Protein AF-A0A3S5K050-F1 (afdb_monomer_lite)

pLDDT: mean 85.89, std 12.95, range [39.5, 97.56]

Sequence (83 aa):
MHPATGLPSLSLARPLTALHEHPRVDFLTDSPPYTQVGLETLRGRRQVTDEYLVTLAALAGVELATFDRALGASHPEQVTRLD

Structure (mmCIF, N/CA/C/O backbone):
data_AF-A0A3S5K050-F1
#
_entry.id   AF-A0A3S5K050-F1
#
loop_
_atom_site.group_PDB
_atom_site.id
_atom_site.type_symbol
_atom_site.label_atom_id
_atom_site.label_alt_id
_atom_site.label_comp_id
_atom_site.label_asym_id
_atom_site.label_entity_id
_atom_site.label_seq_id
_atom_site.pdbx_PDB_ins_code
_atom_site.Cartn_x
_atom_site.Cartn_y
_atom_site.Cartn_z
_atom_site.occupancy
_atom_site.B_iso_or_equiv
_atom_site.auth_seq_id
_atom_site.auth_comp_id
_atom_site.auth_asym_id
_atom_site.auth_atom_id
_atom_site.pdbx_PDB_model_num
ATOM 1 N N . MET A 1 1 ? 36.927 29.121 -3.263 1.00 39.50 1 MET A N 1
ATOM 2 C CA . MET A 1 1 ? 36.451 28.316 -4.408 1.00 39.50 1 MET A CA 1
ATOM 3 C C . MET A 1 1 ? 36.548 26.852 -4.000 1.00 39.50 1 MET A C 1
ATOM 5 O O . MET A 1 1 ? 37.642 26.310 -3.999 1.00 39.50 1 MET A O 1
ATOM 9 N N . HIS A 1 2 ? 35.453 26.271 -3.506 1.00 45.34 2 HIS A N 1
ATOM 10 C CA . HIS A 1 2 ? 35.403 24.884 -3.025 1.00 45.34 2 HIS A CA 1
ATOM 11 C C . HIS A 1 2 ? 34.821 24.015 -4.150 1.00 45.34 2 HIS A C 1
ATOM 13 O O . HIS A 1 2 ? 33.723 24.337 -4.609 1.00 45.34 2 HIS A O 1
ATOM 19 N N . PRO A 1 3 ? 35.502 22.961 -4.634 1.00 51.00 3 PRO A N 1
ATOM 20 C CA . PRO A 1 3 ? 34.891 22.052 -5.591 1.00 51.00 3 PRO A CA 1
ATOM 21 C C . PRO A 1 3 ? 33.817 21.231 -4.871 1.00 51.00 3 PRO A C 1
ATOM 23 O O . PRO A 1 3 ? 34.092 20.568 -3.872 1.00 51.00 3 PRO A O 1
ATOM 26 N N . ALA A 1 4 ? 32.582 21.302 -5.366 1.00 54.97 4 ALA A N 1
A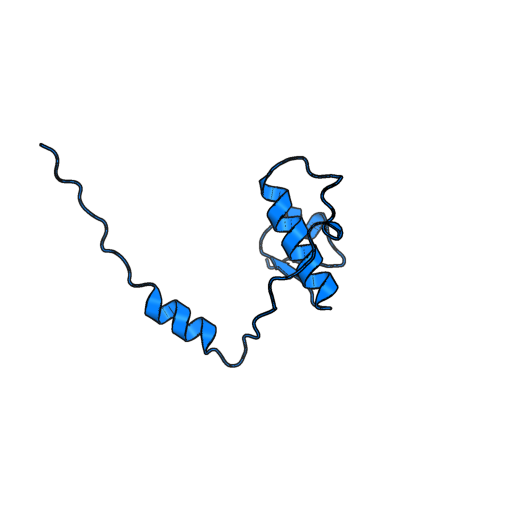TOM 27 C CA . ALA A 1 4 ? 31.541 20.356 -5.006 1.00 54.97 4 ALA A CA 1
ATOM 28 C C . ALA A 1 4 ? 31.929 19.000 -5.607 1.00 54.97 4 ALA A C 1
ATOM 30 O O . ALA A 1 4 ? 31.835 18.794 -6.816 1.00 54.97 4 ALA A O 1
ATOM 31 N N . THR A 1 5 ? 32.421 18.092 -4.770 1.00 61.84 5 THR A N 1
ATOM 32 C CA . THR A 1 5 ? 32.648 16.694 -5.136 1.00 61.84 5 THR A CA 1
ATOM 33 C C . THR A 1 5 ? 31.284 16.063 -5.412 1.00 61.84 5 THR A C 1
ATOM 35 O O . THR A 1 5 ? 30.581 15.658 -4.489 1.00 61.84 5 THR A O 1
ATOM 38 N N . GLY A 1 6 ? 30.861 16.055 -6.677 1.00 54.81 6 GLY A N 1
ATOM 39 C CA . GLY A 1 6 ? 29.645 15.371 -7.100 1.00 54.81 6 GLY A CA 1
ATOM 40 C C . GLY A 1 6 ? 29.786 13.881 -6.816 1.00 54.81 6 GLY A C 1
ATOM 41 O O . GLY A 1 6 ? 30.697 13.236 -7.333 1.00 54.81 6 GLY A O 1
ATOM 42 N N . LEU A 1 7 ? 28.907 13.335 -5.973 1.00 61.88 7 LEU A N 1
ATOM 43 C CA . LEU A 1 7 ? 28.752 11.888 -5.855 1.00 61.88 7 LEU A CA 1
ATOM 44 C C . LEU A 1 7 ? 28.487 11.323 -7.262 1.00 61.88 7 LEU A C 1
ATOM 46 O O . LEU A 1 7 ? 27.724 11.940 -8.013 1.00 61.88 7 LEU A O 1
ATOM 50 N N . PRO A 1 8 ? 29.093 10.187 -7.651 1.00 59.81 8 PRO A N 1
ATOM 51 C CA . PRO A 1 8 ? 28.798 9.573 -8.937 1.00 59.81 8 PRO A CA 1
ATOM 52 C C . PRO A 1 8 ? 27.295 9.296 -9.009 1.00 59.81 8 PRO A C 1
ATOM 54 O O . PRO A 1 8 ? 26.742 8.608 -8.150 1.00 59.81 8 PRO A O 1
ATOM 57 N N . SER A 1 9 ? 26.619 9.860 -10.013 1.00 68.12 9 SER A N 1
ATOM 58 C CA . SER A 1 9 ? 25.203 9.602 -10.247 1.00 68.12 9 SER A CA 1
ATOM 59 C C . SER A 1 9 ? 25.043 8.127 -10.599 1.00 68.12 9 SER A C 1
ATOM 61 O O . SER A 1 9 ? 25.407 7.699 -11.697 1.00 68.12 9 SER A O 1
ATOM 63 N N . LEU A 1 10 ? 24.539 7.328 -9.663 1.00 67.25 10 LEU A N 1
ATOM 64 C CA . LEU A 1 10 ? 24.191 5.944 -9.948 1.00 67.25 10 LEU A CA 1
ATOM 65 C C . LEU A 1 10 ? 23.053 5.939 -10.972 1.00 67.25 10 LEU A C 1
ATOM 67 O O . LEU A 1 10 ? 22.011 6.559 -10.762 1.00 67.25 10 LEU A O 1
ATOM 71 N N . SER A 1 11 ? 23.256 5.246 -12.092 1.00 79.00 11 SER A N 1
ATOM 72 C CA . SER A 1 11 ? 22.195 5.037 -13.075 1.00 79.00 11 SER A CA 1
ATOM 73 C C . SER A 1 11 ? 21.164 4.067 -12.497 1.00 79.00 11 SER A C 1
ATOM 75 O O . SER A 1 11 ? 21.413 2.866 -12.396 1.00 79.00 11 SER A O 1
ATOM 77 N N . LEU A 1 12 ? 20.003 4.595 -12.104 1.00 81.50 12 LEU A N 1
ATOM 78 C CA . LEU A 1 12 ? 18.879 3.811 -11.579 1.00 81.50 12 LEU A CA 1
ATOM 79 C C . LEU A 1 12 ? 18.058 3.131 -12.683 1.00 81.50 12 LEU A C 1
ATOM 81 O O . LEU A 1 12 ? 17.201 2.307 -12.381 1.00 81.50 12 LEU A O 1
ATOM 85 N N . ALA A 1 13 ? 18.332 3.432 -13.956 1.00 86.25 13 ALA A N 1
ATOM 86 C CA . ALA A 1 13 ? 17.560 2.908 -15.079 1.00 86.25 13 ALA A CA 1
ATOM 87 C C . ALA A 1 13 ? 17.557 1.372 -15.105 1.00 86.25 13 ALA A C 1
ATOM 89 O O . ALA A 1 13 ? 16.501 0.763 -15.215 1.00 86.25 13 ALA A O 1
ATOM 90 N N . ARG A 1 14 ? 18.720 0.730 -14.924 1.00 89.88 14 ARG A N 1
ATOM 91 C CA . ARG A 1 14 ? 18.827 -0.733 -15.033 1.00 89.88 14 ARG A CA 1
ATOM 92 C C . ARG A 1 14 ? 18.088 -1.486 -13.912 1.00 89.88 14 ARG A C 1
ATOM 94 O O . ARG A 1 14 ? 17.338 -2.398 -14.250 1.00 89.88 14 ARG A O 1
ATOM 101 N N . PRO A 1 15 ? 18.251 -1.151 -12.615 1.00 91.56 15 PRO A N 1
ATOM 102 C CA . PRO A 1 15 ? 17.451 -1.777 -11.561 1.00 91.56 15 PRO A CA 1
ATOM 103 C C . PRO A 1 15 ? 15.943 -1.556 -11.729 1.00 91.56 15 PRO A C 1
ATOM 105 O O . PRO A 1 15 ? 15.173 -2.480 -11.491 1.00 91.56 15 PRO A O 1
ATOM 108 N N . LEU A 1 16 ? 15.521 -0.366 -12.171 1.00 92.62 16 LEU A N 1
ATOM 109 C CA . LEU A 1 16 ? 14.102 -0.061 -12.376 1.00 92.62 16 LEU A CA 1
ATOM 110 C C . LEU A 1 16 ? 13.505 -0.846 -13.549 1.00 92.62 16 LEU A C 1
ATOM 112 O O . LEU A 1 16 ? 12.418 -1.395 -13.403 1.00 92.62 16 LEU A O 1
ATOM 116 N N . THR A 1 17 ? 14.222 -0.966 -14.671 1.00 94.00 17 THR A N 1
ATOM 117 C CA . THR A 1 17 ? 13.801 -1.829 -15.787 1.00 94.00 17 THR A CA 1
ATOM 118 C C . THR A 1 17 ? 13.680 -3.282 -15.336 1.00 94.00 17 THR A C 1
ATOM 120 O O . THR A 1 17 ? 12.657 -3.908 -15.584 1.00 94.00 17 THR A O 1
ATOM 123 N N . ALA A 1 18 ? 14.668 -3.799 -14.599 1.00 94.19 18 ALA A N 1
ATOM 124 C CA . ALA A 1 18 ? 14.628 -5.175 -14.105 1.00 94.19 18 ALA A CA 1
ATOM 125 C C . ALA A 1 18 ? 13.455 -5.433 -13.143 1.00 94.19 18 ALA A C 1
ATOM 127 O O . ALA A 1 18 ? 12.885 -6.519 -13.166 1.00 94.19 18 ALA A O 1
ATOM 128 N N . LEU A 1 19 ? 13.089 -4.451 -12.310 1.00 94.31 19 LEU A N 1
ATOM 129 C CA . LEU A 1 19 ? 11.909 -4.535 -11.447 1.00 94.31 19 LEU A CA 1
ATOM 130 C C . LEU A 1 19 ? 10.613 -4.501 -12.264 1.00 94.31 19 LEU A C 1
ATOM 132 O O . LEU A 1 19 ? 9.706 -5.281 -11.992 1.00 94.31 19 LEU A O 1
ATOM 136 N N . HIS A 1 20 ? 10.536 -3.613 -13.258 1.00 94.12 20 HIS A N 1
ATOM 137 C CA . HIS A 1 20 ? 9.362 -3.463 -14.114 1.00 94.12 20 HIS A CA 1
ATOM 138 C C . HIS A 1 20 ? 9.080 -4.707 -14.963 1.00 94.12 20 HIS A C 1
ATOM 140 O O . HIS A 1 20 ? 7.929 -5.075 -15.159 1.00 94.12 20 HIS A O 1
ATOM 146 N N . GLU A 1 21 ? 10.130 -5.376 -15.431 1.00 95.75 21 GLU A N 1
ATOM 147 C CA . GLU A 1 21 ? 10.033 -6.582 -16.259 1.00 95.75 21 GLU A CA 1
ATOM 148 C C . GLU A 1 21 ? 9.972 -7.878 -15.431 1.00 95.75 21 GLU A C 1
ATOM 150 O O . GLU A 1 21 ? 9.963 -8.978 -15.990 1.00 95.75 21 GLU A O 1
ATOM 155 N N . HIS A 1 22 ? 9.966 -7.790 -14.098 1.00 97.06 22 HIS A N 1
ATOM 156 C CA . HIS A 1 22 ? 10.064 -8.974 -13.257 1.00 97.06 22 HIS A CA 1
ATOM 157 C C . HIS A 1 22 ? 8.767 -9.808 -13.317 1.00 97.06 22 HIS A C 1
ATOM 159 O O . HIS A 1 22 ? 7.717 -9.330 -12.895 1.00 97.06 22 HIS A O 1
ATOM 165 N N . PRO A 1 23 ? 8.809 -11.100 -13.702 1.00 96.88 23 PRO A N 1
ATOM 166 C CA . PRO A 1 23 ? 7.608 -11.907 -13.978 1.00 96.88 23 PRO A CA 1
ATOM 167 C C . PRO A 1 23 ? 6.779 -12.272 -12.737 1.00 96.88 23 PRO A C 1
ATOM 169 O O . PRO A 1 23 ? 5.764 -12.949 -12.843 1.00 96.88 23 PRO A O 1
ATOM 172 N N . ARG A 1 24 ? 7.248 -11.892 -11.544 1.00 96.50 24 ARG A N 1
ATOM 173 C CA . ARG A 1 24 ? 6.545 -12.089 -10.263 1.00 96.50 24 ARG A CA 1
ATOM 174 C C . ARG A 1 24 ? 6.012 -10.780 -9.673 1.00 96.50 24 ARG A C 1
ATOM 176 O O . ARG A 1 24 ? 5.635 -10.775 -8.507 1.00 96.50 24 ARG A O 1
ATOM 183 N N . VAL A 1 25 ? 6.099 -9.676 -10.415 1.00 94.31 25 VAL A N 1
ATOM 184 C CA . VAL A 1 25 ? 5.662 -8.352 -9.968 1.00 94.31 25 VAL A CA 1
ATOM 185 C C . VAL A 1 25 ? 4.533 -7.896 -10.876 1.00 94.31 25 VAL A C 1
ATOM 187 O O . VAL A 1 25 ? 4.755 -7.602 -12.045 1.00 94.31 25 VAL A O 1
ATOM 190 N N . ASP A 1 26 ? 3.338 -7.802 -10.305 1.00 93.50 26 ASP A N 1
ATOM 191 C CA . ASP A 1 26 ? 2.203 -7.146 -10.939 1.00 93.50 26 ASP A CA 1
ATOM 192 C C . ASP A 1 26 ? 2.090 -5.717 -10.398 1.00 93.50 26 ASP A C 1
ATOM 194 O O . ASP A 1 26 ? 2.135 -5.486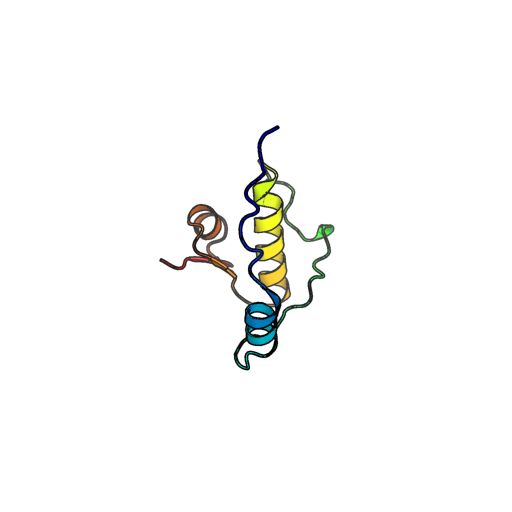 -9.187 1.00 93.50 26 ASP A O 1
ATOM 198 N N . PHE A 1 27 ? 1.957 -4.741 -11.297 1.00 92.00 27 PHE A N 1
ATOM 199 C CA . PHE A 1 27 ? 1.804 -3.335 -10.927 1.00 92.00 27 PHE A CA 1
ATOM 200 C C . PHE A 1 27 ? 0.325 -2.985 -10.795 1.00 92.00 27 PHE A C 1
ATOM 202 O O . PHE A 1 27 ? -0.444 -3.101 -11.749 1.00 92.00 27 PHE A O 1
ATOM 209 N N . LEU A 1 28 ? -0.066 -2.521 -9.610 1.00 90.69 28 LEU A N 1
ATOM 210 C CA . LEU A 1 28 ? -1.413 -2.019 -9.372 1.00 90.69 28 LEU A CA 1
ATOM 211 C C . LEU A 1 28 ? -1.587 -0.632 -9.992 1.00 90.69 28 LEU A C 1
ATOM 213 O O . LEU A 1 28 ? -0.659 0.175 -10.037 1.00 90.69 28 LEU A O 1
ATOM 217 N N . THR A 1 29 ? -2.802 -0.353 -10.457 1.00 89.94 29 THR A N 1
ATOM 218 C CA . THR A 1 29 ? -3.155 0.976 -10.961 1.00 89.94 29 THR A CA 1
ATOM 219 C C . THR A 1 29 ? -3.293 1.949 -9.793 1.00 89.94 29 THR A C 1
ATOM 221 O O . THR A 1 29 ? -4.050 1.704 -8.856 1.00 89.94 29 THR A O 1
ATOM 224 N N . ASP A 1 30 ? -2.583 3.071 -9.871 1.00 85.94 30 ASP A N 1
ATOM 225 C CA . ASP A 1 30 ? -2.575 4.112 -8.845 1.00 85.94 30 ASP A CA 1
ATOM 226 C C . ASP A 1 30 ? -3.782 5.052 -9.006 1.00 85.94 30 ASP A C 1
ATOM 228 O O . ASP A 1 30 ? -3.696 6.125 -9.605 1.00 85.94 30 ASP A O 1
ATOM 232 N N . SER A 1 31 ? -4.973 4.593 -8.612 1.00 84.12 31 SER A N 1
ATOM 233 C CA . SER A 1 31 ? -6.223 5.359 -8.773 1.00 84.12 31 SER A CA 1
ATOM 234 C C . SER A 1 31 ? -7.289 5.237 -7.660 1.00 84.12 31 SER A C 1
ATOM 236 O O . SER A 1 31 ? -8.471 5.397 -7.978 1.00 84.12 31 SER A O 1
ATOM 238 N N . PRO A 1 32 ? -6.965 5.002 -6.368 1.00 82.19 32 PRO A N 1
ATOM 239 C CA . PRO A 1 32 ? -7.929 5.228 -5.296 1.00 82.19 32 PRO A CA 1
ATOM 240 C C . PRO A 1 32 ? -8.429 6.679 -5.337 1.00 82.19 32 PRO A C 1
ATOM 242 O O . PRO A 1 32 ? -7.620 7.613 -5.325 1.00 82.19 32 PRO A O 1
ATOM 245 N N . PRO A 1 33 ? -9.747 6.922 -5.355 1.00 85.38 33 PRO A N 1
ATOM 246 C CA . PRO A 1 33 ? -10.245 8.267 -5.149 1.00 85.38 33 PRO A CA 1
ATOM 247 C C . PRO A 1 33 ? -9.910 8.695 -3.716 1.00 85.38 33 PRO A C 1
ATOM 249 O O . PRO A 1 33 ? -10.201 7.984 -2.757 1.00 85.38 33 PRO A O 1
ATOM 252 N N . TYR A 1 34 ? -9.340 9.891 -3.552 1.00 83.56 34 TYR A N 1
ATOM 253 C CA . TYR A 1 34 ? -8.979 10.421 -2.229 1.00 83.56 34 TYR A CA 1
ATOM 254 C C . TYR A 1 34 ? -10.162 10.508 -1.254 1.00 83.56 34 TYR A C 1
ATOM 256 O O . TYR A 1 34 ? -9.956 10.522 -0.048 1.00 83.56 34 TYR A O 1
ATOM 264 N N . THR A 1 35 ? -11.397 10.530 -1.760 1.00 85.31 35 THR A N 1
ATOM 265 C CA . THR A 1 35 ? -12.624 10.478 -0.954 1.00 85.31 35 THR A CA 1
ATOM 266 C C . THR A 1 35 ? -12.865 9.128 -0.277 1.00 85.31 35 THR A C 1
ATOM 268 O O . THR A 1 35 ? -13.706 9.053 0.610 1.00 85.31 35 THR A O 1
ATOM 271 N N . GLN A 1 36 ? -12.178 8.063 -0.698 1.00 83.38 36 GLN A N 1
ATOM 272 C CA . GLN A 1 36 ? -12.220 6.744 -0.059 1.00 83.38 36 GLN A CA 1
ATOM 273 C C . GLN A 1 36 ? -11.042 6.509 0.892 1.00 83.38 36 GLN A C 1
ATOM 275 O O . GLN A 1 36 ? -11.028 5.505 1.596 1.00 83.38 36 GLN A O 1
ATOM 280 N N . VAL A 1 37 ? -10.068 7.42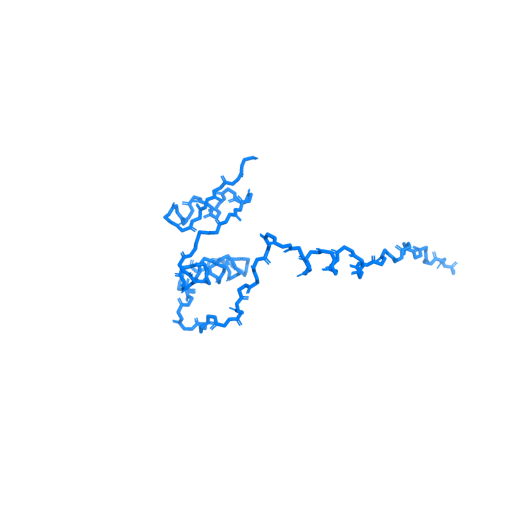0 0.924 1.00 83.38 37 VAL A N 1
ATOM 281 C CA . VAL A 1 37 ? -8.930 7.333 1.839 1.00 83.38 37 VAL A CA 1
ATOM 282 C C . VAL A 1 37 ? -9.371 7.845 3.207 1.00 83.38 37 VAL A C 1
ATOM 284 O O . VAL A 1 37 ? -9.945 8.928 3.306 1.00 83.38 37 VAL A O 1
ATOM 287 N N . GLY A 1 38 ? -9.090 7.082 4.265 1.00 80.50 38 GLY A N 1
ATOM 288 C CA . GLY A 1 38 ? -9.446 7.403 5.652 1.00 80.50 38 GLY A CA 1
ATOM 289 C C . GLY A 1 38 ? -8.661 8.582 6.240 1.00 80.50 38 GLY A C 1
ATOM 290 O O . GLY A 1 38 ? -7.903 8.420 7.190 1.00 80.50 38 GLY A O 1
ATOM 291 N N . LEU A 1 39 ? -8.832 9.788 5.690 1.00 81.06 39 LEU A N 1
ATOM 292 C CA . LEU A 1 39 ? -8.056 10.981 6.061 1.00 81.06 39 LEU A CA 1
ATOM 293 C C . LEU A 1 39 ? -8.470 11.604 7.412 1.00 81.06 39 LEU A C 1
ATOM 295 O O . LEU A 1 39 ? -7.769 12.469 7.939 1.00 81.06 39 LEU A O 1
ATOM 299 N N . GLU A 1 40 ? -9.593 11.164 7.977 1.00 74.69 40 GLU A N 1
ATOM 300 C CA . GLU A 1 40 ? -10.281 11.784 9.121 1.00 74.69 40 GLU A CA 1
ATOM 301 C C . GLU A 1 40 ? -9.468 11.747 10.428 1.00 74.69 40 GLU A C 1
ATOM 303 O O . GLU A 1 40 ? -9.658 12.568 11.327 1.00 74.69 40 GLU A O 1
ATOM 308 N N . THR A 1 41 ? -8.569 10.770 10.565 1.00 68.06 41 THR A N 1
ATOM 309 C CA . THR A 1 41 ? -7.859 10.460 11.820 1.00 68.06 41 THR A CA 1
ATOM 310 C C . THR A 1 41 ? -6.374 10.814 11.774 1.00 68.06 41 THR A C 1
ATOM 312 O O . THR A 1 41 ? -5.627 10.537 12.722 1.00 68.06 41 THR A O 1
ATOM 315 N N . LEU A 1 42 ? -5.934 11.460 10.691 1.00 79.56 42 LEU A N 1
ATOM 316 C CA . LEU A 1 42 ? -4.528 11.745 10.458 1.00 79.56 42 LEU A CA 1
ATOM 317 C C . LEU A 1 42 ? -3.990 12.800 11.427 1.00 79.56 42 LEU A C 1
ATOM 319 O O . LEU A 1 42 ? -4.470 13.927 11.519 1.00 79.56 42 LEU A O 1
ATOM 323 N N . ARG A 1 43 ? -2.914 12.440 12.123 1.00 76.62 43 ARG A N 1
ATOM 324 C CA . ARG A 1 43 ? -2.156 13.298 13.044 1.00 76.62 43 ARG A CA 1
ATOM 325 C C . ARG A 1 43 ? -0.935 13.940 12.391 1.00 76.62 43 ARG A C 1
ATOM 327 O O . ARG A 1 43 ? -0.330 14.837 12.976 1.00 76.62 43 ARG A O 1
ATOM 334 N N . GLY A 1 44 ? -0.546 13.501 11.194 1.00 78.44 44 GLY A N 1
ATOM 335 C CA . GLY A 1 44 ? 0.593 14.066 10.482 1.00 78.44 44 GLY A CA 1
ATOM 336 C C . GLY A 1 44 ? 0.697 13.623 9.028 1.00 78.44 44 GLY A C 1
ATOM 337 O O . GLY A 1 44 ? 0.154 12.603 8.619 1.00 78.44 44 GLY A O 1
ATOM 338 N N . ARG A 1 45 ? 1.463 14.388 8.241 1.00 76.50 45 ARG A N 1
ATOM 339 C CA . ARG A 1 45 ? 1.580 14.214 6.781 1.00 76.50 45 ARG A CA 1
ATOM 340 C C . ARG A 1 45 ? 2.084 12.836 6.344 1.00 76.50 45 ARG A C 1
ATOM 342 O O . ARG A 1 45 ? 1.734 12.398 5.260 1.00 76.50 45 ARG A O 1
ATOM 349 N N . ARG A 1 46 ? 2.890 12.159 7.169 1.00 73.00 46 ARG A N 1
ATOM 350 C CA . ARG A 1 46 ? 3.421 10.819 6.855 1.00 73.00 46 ARG A CA 1
ATOM 351 C C . ARG A 1 46 ? 2.326 9.752 6.798 1.00 73.00 46 ARG A C 1
ATOM 353 O O . ARG A 1 46 ? 2.426 8.850 5.986 1.00 73.00 46 ARG A O 1
ATOM 360 N N . GLN A 1 47 ? 1.263 9.919 7.581 1.00 84.69 47 GLN A N 1
ATOM 361 C CA . GLN A 1 47 ? 0.163 8.961 7.634 1.00 84.69 47 GLN A CA 1
ATOM 362 C C . GLN A 1 47 ? -0.754 9.050 6.403 1.00 84.69 47 GLN A C 1
ATOM 364 O O . GLN A 1 47 ? -1.468 8.103 6.117 1.00 84.69 47 GLN A O 1
ATOM 369 N N . VAL A 1 48 ? -0.708 10.150 5.633 1.00 87.62 48 VAL A N 1
ATOM 370 C CA . VAL A 1 48 ? -1.476 10.272 4.379 1.00 87.62 48 VAL A CA 1
ATOM 371 C C . VAL A 1 48 ? -1.057 9.187 3.386 1.00 87.62 48 VAL A C 1
ATOM 373 O O . VAL A 1 48 ? -1.909 8.562 2.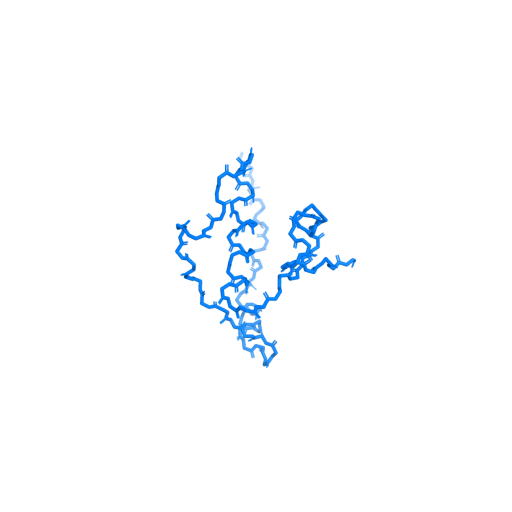766 1.00 87.62 48 VAL A O 1
ATOM 376 N N . THR A 1 49 ? 0.252 8.961 3.234 1.00 89.56 49 THR A N 1
ATOM 377 C CA . THR A 1 49 ? 0.775 7.916 2.344 1.00 89.56 49 THR A CA 1
ATOM 378 C C . THR A 1 49 ? 0.393 6.530 2.844 1.00 89.56 49 THR A C 1
ATOM 380 O O . THR A 1 49 ? -0.005 5.692 2.044 1.00 89.56 49 THR A O 1
ATOM 383 N N . ASP A 1 50 ? 0.470 6.307 4.153 1.00 91.75 50 ASP A N 1
ATOM 384 C CA . ASP A 1 50 ? 0.133 5.020 4.753 1.00 91.75 50 ASP A CA 1
ATOM 385 C C . ASP A 1 50 ? -1.346 4.669 4.528 1.00 91.75 50 ASP A C 1
ATOM 387 O O . ASP A 1 50 ? -1.642 3.613 3.973 1.00 91.75 50 ASP A O 1
ATOM 391 N N . GLU A 1 51 ? -2.271 5.583 4.848 1.00 92.56 51 GLU A N 1
ATOM 392 C CA . GLU A 1 51 ? -3.709 5.386 4.604 1.00 92.56 51 GLU A CA 1
ATOM 393 C C . GLU A 1 51 ? -4.019 5.198 3.119 1.00 92.56 51 GLU A C 1
ATOM 395 O O . GLU A 1 51 ? -4.872 4.390 2.750 1.00 92.56 51 GLU A O 1
ATOM 400 N N . TYR A 1 52 ? -3.312 5.918 2.245 1.00 92.56 52 TYR A N 1
ATOM 401 C CA . TYR A 1 52 ? -3.465 5.756 0.806 1.00 92.56 52 TYR A CA 1
ATOM 402 C C . TYR A 1 52 ? -3.064 4.350 0.345 1.00 92.56 52 TYR A C 1
ATOM 404 O O . TYR A 1 52 ? -3.814 3.717 -0.395 1.00 92.56 52 TYR A O 1
ATOM 412 N N . LEU A 1 53 ? -1.919 3.833 0.806 1.00 93.31 53 LEU A N 1
ATOM 413 C CA . LEU A 1 53 ? -1.449 2.488 0.456 1.00 93.31 53 LEU A CA 1
ATOM 414 C C . LEU A 1 53 ? -2.359 1.394 1.024 1.00 93.31 53 LEU A C 1
ATOM 416 O O . LEU A 1 53 ? -2.633 0.416 0.329 1.00 93.31 53 LEU A O 1
ATOM 420 N N . VAL A 1 54 ? -2.863 1.571 2.247 1.00 94.44 54 VAL A N 1
ATOM 421 C CA . VAL A 1 54 ? -3.853 0.665 2.849 1.00 94.44 54 VAL A CA 1
ATOM 422 C C . VAL A 1 54 ? -5.144 0.661 2.029 1.00 94.44 54 VAL A C 1
ATOM 424 O O . VAL A 1 54 ? -5.653 -0.405 1.688 1.00 94.44 54 VAL A O 1
ATOM 427 N N . THR A 1 55 ? -5.635 1.841 1.643 1.00 93.88 55 THR A N 1
ATOM 428 C CA . THR A 1 55 ? -6.844 1.982 0.816 1.00 93.88 55 THR A CA 1
ATOM 429 C C . THR A 1 55 ? -6.649 1.348 -0.562 1.00 93.88 55 THR A C 1
ATOM 431 O O . THR A 1 55 ? -7.520 0.618 -1.030 1.00 93.88 55 THR A O 1
ATOM 434 N N . LEU A 1 56 ? -5.501 1.575 -1.207 1.00 94.38 56 LEU A N 1
ATOM 435 C CA . LEU A 1 56 ? -5.166 0.961 -2.492 1.00 94.38 56 LEU A CA 1
ATOM 436 C C . LEU A 1 56 ? -5.159 -0.568 -2.398 1.00 94.38 56 LEU A C 1
ATOM 438 O O . LEU A 1 56 ? -5.760 -1.233 -3.242 1.00 94.38 56 LEU A O 1
ATOM 442 N N . ALA A 1 57 ? -4.512 -1.116 -1.368 1.00 94.19 57 ALA A N 1
ATOM 443 C CA . ALA A 1 57 ? -4.456 -2.554 -1.136 1.00 94.19 57 ALA A CA 1
ATOM 444 C C . ALA A 1 57 ? -5.865 -3.139 -0.933 1.00 94.19 57 ALA A C 1
ATOM 446 O O . ALA A 1 57 ? -6.233 -4.106 -1.601 1.00 94.19 57 ALA A O 1
ATOM 447 N N . ALA A 1 58 ? -6.691 -2.486 -0.108 1.00 93.56 58 ALA A N 1
ATOM 448 C CA . ALA A 1 58 ? -8.075 -2.888 0.134 1.00 93.56 58 ALA A CA 1
ATOM 449 C C . ALA A 1 58 ? -8.927 -2.877 -1.146 1.00 93.56 58 ALA A C 1
ATOM 451 O O . ALA A 1 58 ? -9.616 -3.855 -1.436 1.00 93.56 58 ALA A O 1
ATOM 452 N N . LEU A 1 59 ? -8.849 -1.810 -1.951 1.00 93.00 59 LEU A N 1
ATOM 453 C CA . LEU A 1 59 ? -9.589 -1.701 -3.216 1.00 93.00 59 LEU A CA 1
ATOM 454 C C . LEU A 1 59 ? -9.138 -2.733 -4.257 1.00 93.00 59 LEU A C 1
ATOM 456 O O . LEU A 1 59 ? -9.953 -3.195 -5.055 1.00 93.00 59 LEU A O 1
ATOM 460 N N . ALA A 1 60 ? -7.856 -3.100 -4.249 1.00 93.25 60 ALA A N 1
ATOM 461 C CA . ALA A 1 60 ? -7.306 -4.141 -5.111 1.00 93.25 60 ALA A CA 1
ATOM 462 C C . ALA A 1 60 ? -7.533 -5.568 -4.570 1.00 93.25 60 ALA A C 1
ATOM 464 O O . ALA A 1 60 ? -7.223 -6.532 -5.269 1.00 93.25 60 ALA A O 1
ATOM 465 N N . GLY A 1 61 ? -8.073 -5.722 -3.354 1.00 93.88 61 GLY A N 1
ATOM 466 C CA . GLY A 1 61 ? -8.300 -7.025 -2.722 1.00 93.88 61 GLY A CA 1
ATOM 467 C C . GLY A 1 61 ? -7.013 -7.758 -2.327 1.00 93.88 61 GLY A C 1
ATOM 468 O O . GLY A 1 61 ? -6.987 -8.987 -2.337 1.00 93.88 61 GLY A O 1
ATOM 469 N N . VAL A 1 62 ? -5.945 -7.020 -2.010 1.00 94.88 62 VAL A N 1
ATOM 470 C CA . VAL A 1 62 ? -4.634 -7.559 -1.605 1.00 94.88 62 VAL A CA 1
ATOM 471 C C . VAL A 1 62 ? -4.204 -7.003 -0.250 1.00 94.88 62 VAL A C 1
ATOM 473 O O . VAL A 1 62 ? -4.692 -5.967 0.189 1.00 94.88 62 VAL A O 1
ATOM 476 N N . GLU A 1 63 ? -3.250 -7.653 0.411 1.00 96.69 63 GLU A N 1
ATOM 477 C CA . GLU A 1 63 ? -2.659 -7.147 1.654 1.00 96.69 63 GLU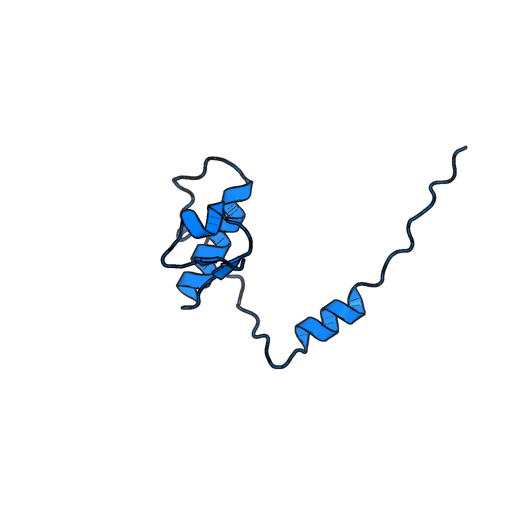 A CA 1
ATOM 478 C C . GLU A 1 63 ? -1.423 -6.281 1.391 1.00 96.69 63 GLU A C 1
ATOM 480 O O . GLU A 1 63 ? -0.630 -6.541 0.481 1.00 96.69 63 GLU A O 1
ATOM 485 N N . LEU A 1 64 ? -1.219 -5.270 2.235 1.00 96.69 64 LEU A N 1
ATOM 486 C CA . LEU A 1 64 ? -0.017 -4.445 2.217 1.00 96.69 64 LEU A CA 1
ATOM 487 C C . LEU A 1 64 ? 1.074 -5.088 3.080 1.00 96.69 64 LEU A C 1
ATOM 489 O O . LEU A 1 64 ? 0.963 -5.144 4.301 1.00 96.69 64 LEU A O 1
ATOM 493 N N . ALA A 1 65 ? 2.170 -5.523 2.462 1.00 97.12 65 ALA A N 1
ATOM 494 C CA . ALA A 1 65 ? 3.355 -5.960 3.194 1.00 97.12 65 ALA A CA 1
ATOM 495 C C . ALA A 1 65 ? 4.249 -4.759 3.562 1.00 97.12 65 ALA A C 1
ATOM 497 O O . ALA A 1 65 ? 4.582 -3.949 2.696 1.00 97.12 65 ALA A O 1
ATOM 498 N N . THR A 1 66 ? 4.671 -4.634 4.826 1.00 95.94 66 THR A N 1
ATOM 499 C CA . THR A 1 66 ? 5.509 -3.503 5.279 1.00 95.94 66 THR A CA 1
ATOM 500 C C . THR A 1 66 ? 6.490 -3.876 6.390 1.00 95.94 66 THR A C 1
ATOM 502 O O . THR A 1 66 ? 6.201 -4.732 7.219 1.00 95.94 66 THR A O 1
ATOM 505 N N . PHE A 1 67 ? 7.630 -3.185 6.465 1.00 96.69 67 PHE A N 1
ATOM 506 C CA . PHE A 1 67 ? 8.535 -3.237 7.625 1.00 96.69 67 PHE A CA 1
ATOM 507 C C . PHE A 1 67 ? 8.164 -2.217 8.720 1.00 96.69 67 PHE A C 1
ATOM 509 O O . PHE A 1 67 ? 8.753 -2.221 9.806 1.00 96.69 67 PHE A O 1
ATOM 516 N N . ASP A 1 68 ? 7.202 -1.325 8.461 1.00 93.81 68 ASP A N 1
ATOM 517 C CA . ASP A 1 68 ? 6.751 -0.340 9.442 1.00 93.81 68 ASP A CA 1
ATOM 518 C C . ASP A 1 68 ? 5.864 -1.000 10.509 1.00 93.81 68 ASP A C 1
ATOM 520 O O . ASP A 1 68 ? 4.745 -1.456 10.260 1.00 93.81 68 ASP A O 1
ATOM 524 N N . ARG A 1 69 ? 6.378 -1.035 11.742 1.00 94.06 69 ARG A N 1
ATOM 525 C CA . ARG A 1 69 ? 5.684 -1.636 12.887 1.00 94.06 69 ARG A CA 1
ATOM 526 C C . ARG A 1 69 ? 4.415 -0.880 13.271 1.00 94.06 69 ARG A C 1
ATOM 528 O O . ARG A 1 69 ? 3.454 -1.514 13.697 1.00 94.06 69 ARG A O 1
ATOM 535 N N . ALA A 1 70 ? 4.427 0.448 13.178 1.00 91.50 70 ALA A N 1
ATOM 536 C CA . ALA A 1 70 ? 3.288 1.271 13.563 1.00 91.50 70 ALA A CA 1
ATOM 537 C C . ALA A 1 70 ? 2.146 1.117 12.554 1.00 91.50 70 ALA A C 1
ATOM 539 O O . ALA A 1 70 ? 0.990 1.007 12.966 1.00 91.50 70 ALA A O 1
ATOM 540 N N . LEU A 1 71 ? 2.470 1.031 11.261 1.00 92.25 71 LEU A N 1
ATOM 541 C CA . LEU A 1 71 ? 1.482 0.797 10.208 1.00 92.25 71 LEU A CA 1
ATOM 542 C C . LEU A 1 71 ? 0.806 -0.572 10.362 1.00 92.25 71 LEU A C 1
ATOM 544 O O . LEU A 1 71 ? -0.420 -0.641 10.426 1.00 92.25 71 LEU A O 1
ATOM 548 N N . GLY A 1 72 ? 1.593 -1.641 10.537 1.00 94.75 72 GLY A N 1
ATOM 549 C CA . GLY A 1 72 ? 1.050 -2.985 10.773 1.00 94.75 72 GLY A CA 1
ATOM 550 C C . GLY A 1 72 ? 0.183 -3.085 12.032 1.00 94.75 72 GLY A C 1
ATOM 551 O O . GLY A 1 72 ? -0.827 -3.778 12.034 1.00 94.75 72 GLY A O 1
ATOM 552 N N . ALA A 1 73 ? 0.529 -2.358 13.098 1.00 93.06 73 ALA A N 1
ATOM 553 C CA . ALA A 1 73 ? -0.287 -2.320 14.312 1.00 93.06 73 ALA A CA 1
ATOM 554 C C . ALA A 1 73 ? -1.587 -1.511 14.151 1.00 93.06 73 ALA A C 1
ATOM 556 O O . ALA A 1 73 ? -2.560 -1.786 14.849 1.00 93.06 73 ALA A O 1
ATOM 557 N N . SER A 1 74 ? -1.600 -0.510 13.265 1.00 91.62 74 SER A N 1
ATOM 558 C CA . SER A 1 74 ? -2.760 0.367 13.054 1.00 91.62 74 SER A CA 1
ATOM 559 C C . SER A 1 74 ? -3.810 -0.260 12.133 1.00 91.62 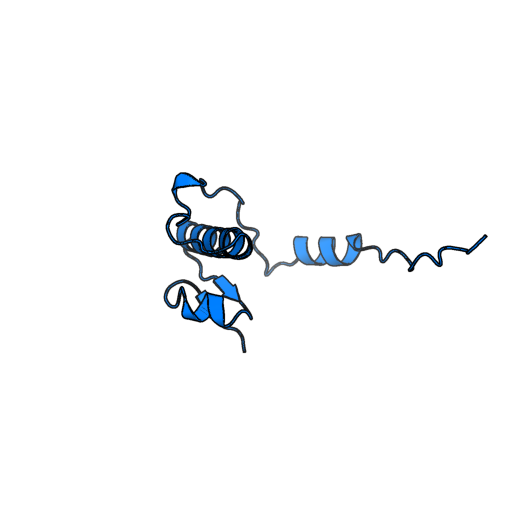74 SER A C 1
ATOM 561 O O . SER A 1 74 ? -4.992 0.028 12.291 1.00 91.62 74 SER A O 1
ATOM 563 N N . HIS A 1 75 ? -3.387 -1.136 11.215 1.00 93.19 75 HIS A N 1
ATOM 564 C CA . HIS A 1 75 ? -4.240 -1.765 10.197 1.00 93.19 75 HIS A CA 1
ATOM 565 C C . HIS A 1 75 ? -4.046 -3.292 10.138 1.00 93.19 75 HIS A C 1
ATOM 567 O O . HIS A 1 75 ? -3.678 -3.827 9.092 1.00 93.19 75 HIS A O 1
ATOM 573 N N . PRO A 1 76 ? -4.283 -4.024 11.242 1.00 94.00 76 PRO A N 1
ATOM 574 C CA . PRO A 1 76 ? -3.918 -5.440 11.356 1.00 94.00 76 PRO A CA 1
ATOM 575 C C . PRO A 1 76 ? -4.682 -6.376 10.408 1.00 94.00 76 PRO A C 1
ATOM 577 O O . PRO A 1 76 ? -4.237 -7.495 10.186 1.00 94.00 76 PRO A O 1
ATOM 580 N N . GLU A 1 77 ? -5.824 -5.945 9.863 1.00 93.38 77 GLU A N 1
ATOM 581 C CA . GLU A 1 77 ? -6.614 -6.738 8.909 1.00 93.38 77 GLU A CA 1
ATOM 582 C C . GLU A 1 77 ? -6.158 -6.562 7.453 1.00 93.38 77 GLU A C 1
ATOM 584 O O . GLU A 1 77 ? -6.422 -7.428 6.628 1.00 93.38 77 GLU A O 1
ATOM 589 N N . GLN A 1 78 ? -5.475 -5.457 7.133 1.00 95.19 78 GLN A N 1
ATOM 590 C CA . GLN A 1 78 ? -5.089 -5.107 5.759 1.00 95.19 78 GLN A CA 1
ATOM 591 C C . GLN A 1 78 ? -3.566 -5.095 5.550 1.00 95.19 78 GLN A C 1
ATOM 593 O O . GLN A 1 78 ? -3.097 -5.017 4.412 1.00 95.19 78 GLN A O 1
ATOM 598 N N . VAL A 1 79 ? -2.782 -5.137 6.633 1.00 97.12 79 VAL A N 1
ATOM 599 C CA . VAL A 1 79 ? -1.327 -4.967 6.609 1.00 97.12 79 VAL A CA 1
ATOM 600 C C . VAL A 1 79 ? -0.620 -6.154 7.256 1.00 97.12 79 VAL A C 1
ATOM 602 O O . VAL A 1 79 ? -0.746 -6.395 8.456 1.00 97.12 79 VAL A O 1
ATOM 605 N N . THR A 1 80 ? 0.237 -6.817 6.481 1.00 97.56 80 THR A N 1
ATOM 606 C CA . THR A 1 80 ? 1.156 -7.844 6.974 1.00 97.56 80 THR A CA 1
ATOM 607 C C . THR A 1 80 ? 2.520 -7.222 7.285 1.00 97.56 80 THR A C 1
ATOM 609 O O . THR A 1 80 ? 3.215 -6.687 6.417 1.00 97.56 80 THR A O 1
ATOM 612 N N . ARG A 1 81 ? 2.938 -7.298 8.552 1.00 95.38 81 ARG A N 1
ATOM 613 C CA . ARG A 1 81 ? 4.258 -6.821 8.980 1.00 95.38 81 ARG A CA 1
ATOM 614 C C . ARG A 1 81 ? 5.339 -7.851 8.645 1.00 95.38 81 ARG A C 1
ATOM 616 O O . ARG A 1 81 ? 5.315 -8.956 9.178 1.00 95.38 81 ARG A O 1
ATOM 623 N N . LEU A 1 82 ? 6.323 -7.437 7.859 1.00 94.81 82 LEU A N 1
ATOM 624 C CA . LEU A 1 82 ? 7.572 -8.156 7.634 1.00 94.81 82 LEU A CA 1
ATOM 625 C C . LEU A 1 82 ? 8.536 -7.857 8.794 1.00 94.81 82 LEU A C 1
ATOM 627 O O . LEU A 1 82 ? 8.633 -6.715 9.262 1.00 94.81 82 LEU A O 1
ATOM 631 N N . ASP A 1 83 ? 9.180 -8.888 9.325 1.00 86.00 83 ASP A N 1
ATOM 632 C CA . ASP A 1 83 ? 10.130 -8.805 10.435 1.00 86.00 83 ASP A CA 1
ATOM 633 C C . ASP A 1 83 ? 11.598 -8.720 10.006 1.00 86.00 83 ASP A C 1
ATOM 635 O O . ASP A 1 83 ? 11.955 -9.172 8.896 1.00 86.00 83 ASP A O 1
#

Radius of gyration: 17.59 Å; chains: 1; bounding box: 49×40×31 Å

Foldseek 3Di:
DDDDPDDPPPDCPVVVVCQVPPPVDDDQDQDDDLVQQPPPPDPDDVVSVLSSQLSSCVVVVHAAEDCDPVSCVVCVPRYDHDD

Secondary structure (DSSP, 8-state):
-----PPP----HHHHHHHHT-TT-PPPP----GGGS-GGG-SSHHHHHHHHHHHHHHHHT--EEES-HHHHHH-TTTEEEP-